Protein AF-A0A820I0Y7-F1 (afdb_monomer_lite)

InterPro domains:
  IPR014729 Rossmann-like alpha/beta/alpha sandwich fold [G3DSA:3.40.50.620] (46-93)
  IPR024951 Sulphate adenylyltransferase catalytic domain [PF01747] (28-88)

Sequence (95 aa):
MILESGDWLIGGDLEVLERIRWNDGLDQFRLTPNELRQRFRDIKADAVFAFQLRNPIHNGHSLLMQTTRQLLIDGGFQNPVLLLHPLGMHQGSVR

Organism: NCBI:txid433720

Structure (mmCIF, N/CA/C/O backbone):
data_AF-A0A820I0Y7-F1
#
_entry.id   AF-A0A820I0Y7-F1
#
loop_
_atom_site.group_PDB
_atom_site.id
_atom_site.type_symbol
_atom_site.label_atom_id
_atom_site.label_alt_id
_atom_site.label_comp_id
_atom_site.label_asym_id
_atom_site.label_entity_id
_atom_site.label_seq_id
_atom_site.pdbx_PDB_ins_code
_atom_site.Cartn_x
_atom_site.Cartn_y
_atom_site.Cartn_z
_atom_site.occupancy
_atom_site.B_iso_or_equiv
_atom_site.auth_seq_id
_atom_site.auth_comp_id
_atom_site.auth_asym_id
_atom_site.auth_atom_id
_atom_site.pdbx_PDB_model_num
ATOM 1 N N . MET A 1 1 ? 18.310 -0.050 -17.286 1.00 73.00 1 MET A N 1
ATOM 2 C CA . MET A 1 1 ? 18.181 1.323 -16.725 1.00 73.00 1 MET A CA 1
ATOM 3 C C . MET A 1 1 ? 18.191 2.334 -17.885 1.00 73.00 1 MET A C 1
ATOM 5 O O . MET A 1 1 ? 18.502 1.913 -18.989 1.00 73.00 1 MET A O 1
ATOM 9 N N . ILE A 1 2 ? 17.816 3.617 -17.710 1.00 90.94 2 ILE A N 1
ATOM 10 C CA . ILE A 1 2 ? 17.496 4.542 -18.838 1.00 90.94 2 ILE A CA 1
ATOM 11 C C . ILE A 1 2 ? 18.590 4.592 -19.921 1.00 90.94 2 ILE A C 1
ATOM 13 O O . ILE A 1 2 ? 18.280 4.420 -21.091 1.00 90.94 2 ILE A O 1
ATOM 17 N N . LEU A 1 3 ? 19.860 4.755 -19.533 1.00 95.00 3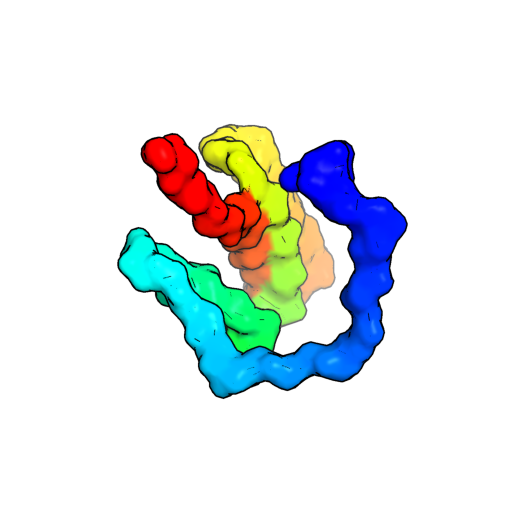 LEU A N 1
ATOM 18 C CA . LEU A 1 3 ? 20.987 4.865 -20.476 1.00 95.00 3 LEU A CA 1
ATOM 19 C C . LEU A 1 3 ? 21.338 3.551 -21.198 1.00 95.00 3 LEU A C 1
ATOM 21 O O . LEU A 1 3 ? 22.077 3.572 -22.171 1.00 95.00 3 LEU A O 1
ATOM 25 N N . GLU A 1 4 ? 20.833 2.418 -20.713 1.00 95.31 4 GLU A N 1
ATOM 26 C CA . GLU A 1 4 ? 21.018 1.093 -21.326 1.00 95.31 4 GLU A CA 1
ATOM 27 C C . GLU A 1 4 ? 19.846 0.723 -22.248 1.00 95.31 4 GLU A C 1
ATOM 29 O O . GLU A 1 4 ? 19.836 -0.351 -22.846 1.00 95.31 4 GLU A O 1
ATOM 34 N N . SER A 1 5 ? 18.810 1.564 -22.300 1.00 94.19 5 SER A N 1
ATOM 35 C CA . SER A 1 5 ? 17.633 1.332 -23.138 1.00 94.19 5 SER A CA 1
ATOM 36 C C . SER A 1 5 ? 17.920 1.781 -24.572 1.00 94.19 5 SER A C 1
ATOM 38 O O . SER A 1 5 ? 18.778 2.630 -24.795 1.00 94.19 5 SER A O 1
ATOM 40 N N . GLY A 1 6 ? 17.213 1.209 -25.548 1.00 95.12 6 GLY A N 1
ATOM 41 C CA . GLY A 1 6 ? 17.345 1.628 -26.945 1.00 95.12 6 GLY A CA 1
ATOM 42 C C . GLY A 1 6 ? 16.792 3.035 -27.201 1.00 95.12 6 GLY A C 1
ATOM 43 O O . GLY A 1 6 ? 16.076 3.597 -26.375 1.00 95.12 6 GLY A O 1
ATOM 44 N N . ASP A 1 7 ? 17.070 3.567 -28.389 1.00 97.31 7 ASP A N 1
ATOM 45 C CA . ASP A 1 7 ? 16.730 4.950 -28.768 1.00 97.31 7 ASP A CA 1
ATOM 46 C C . ASP A 1 7 ? 15.227 5.202 -29.002 1.00 97.31 7 ASP A C 1
ATOM 48 O O . ASP A 1 7 ? 14.806 6.343 -29.198 1.00 97.31 7 ASP A O 1
ATOM 52 N N . TRP A 1 8 ? 14.403 4.149 -29.006 1.00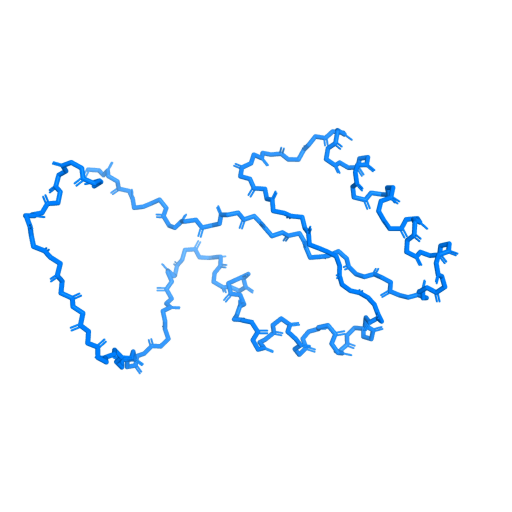 97.25 8 TRP A N 1
ATOM 53 C CA . TRP A 1 8 ? 12.990 4.210 -29.382 1.00 97.25 8 TRP A CA 1
ATOM 54 C C . TRP A 1 8 ? 12.068 3.808 -28.234 1.00 97.25 8 TRP A C 1
ATOM 56 O O . TRP A 1 8 ? 12.341 2.870 -27.485 1.00 97.25 8 TRP A O 1
ATOM 66 N N . LEU A 1 9 ? 10.922 4.485 -28.154 1.00 97.75 9 LEU A N 1
ATOM 67 C CA . LEU A 1 9 ? 9.817 4.144 -27.262 1.00 97.75 9 LEU A CA 1
ATOM 68 C C . LEU A 1 9 ? 8.676 3.527 -28.076 1.00 97.75 9 LEU A C 1
ATOM 70 O O . LEU A 1 9 ? 8.393 3.970 -29.188 1.00 97.75 9 LEU A O 1
ATOM 74 N N . ILE A 1 10 ? 7.998 2.533 -27.503 1.00 96.62 10 ILE A N 1
ATOM 75 C CA . ILE A 1 10 ? 6.814 1.900 -28.093 1.00 96.62 10 ILE A CA 1
ATOM 76 C C . ILE A 1 10 ? 5.632 2.166 -27.164 1.00 96.62 10 ILE A C 1
ATOM 78 O O . ILE A 1 10 ? 5.709 1.901 -25.966 1.00 96.62 10 ILE A O 1
ATOM 82 N N . GLY A 1 11 ? 4.547 2.695 -27.725 1.00 97.81 11 GLY A N 1
ATOM 83 C CA . GLY A 1 11 ? 3.287 2.927 -27.027 1.00 97.81 11 GLY A CA 1
ATOM 84 C C . GLY A 1 11 ? 2.123 2.305 -27.790 1.00 97.81 11 GLY A C 1
ATOM 85 O O . GLY A 1 11 ? 2.165 2.199 -29.014 1.00 97.81 11 GLY A O 1
ATOM 86 N N . GLY A 1 12 ? 1.093 1.890 -27.060 1.00 98.06 12 GLY A N 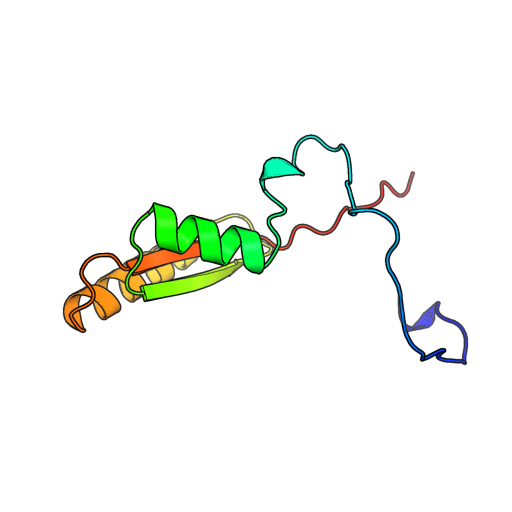1
ATOM 87 C CA . GLY A 1 12 ? -0.106 1.260 -27.600 1.00 98.06 12 GLY A CA 1
ATOM 88 C C . GLY A 1 12 ? -0.969 0.690 -26.481 1.00 98.06 12 GLY A C 1
ATOM 89 O O . GLY A 1 12 ? -0.611 0.789 -25.303 1.00 98.06 12 GLY A O 1
ATOM 90 N N . ASP A 1 13 ? -2.094 0.093 -26.857 1.00 98.00 13 ASP A N 1
ATOM 91 C CA . ASP A 1 13 ? -2.941 -0.620 -25.910 1.00 98.00 13 ASP A CA 1
ATOM 92 C C . ASP A 1 13 ? -2.212 -1.857 -25.377 1.00 98.00 13 ASP A C 1
ATOM 94 O O . ASP A 1 13 ? -1.592 -2.612 -26.129 1.00 98.00 13 ASP A O 1
ATOM 98 N N . LEU A 1 14 ? -2.282 -2.053 -24.061 1.00 96.62 14 LEU A N 1
ATOM 99 C CA . LEU A 1 14 ? -1.672 -3.186 -23.380 1.00 96.62 14 LEU A CA 1
ATOM 100 C C . LEU A 1 14 ? -2.760 -4.015 -22.706 1.00 96.62 14 LEU A C 1
ATOM 102 O O . LEU A 1 14 ? -3.398 -3.566 -21.754 1.00 96.62 14 LEU A O 1
ATOM 106 N N . GLU A 1 15 ? -2.913 -5.251 -23.164 1.00 97.56 15 GLU A N 1
ATOM 107 C CA . GLU A 1 15 ? -3.718 -6.258 -22.487 1.00 97.56 15 GLU A CA 1
ATOM 108 C C . GLU A 1 15 ? -2.798 -7.199 -21.704 1.00 97.56 15 GLU A C 1
ATOM 110 O O . GLU A 1 15 ? -1.908 -7.844 -22.261 1.00 97.56 15 GLU A O 1
ATOM 115 N N . VAL A 1 16 ? -2.996 -7.261 -20.387 1.00 95.94 16 VAL A N 1
ATOM 116 C CA . VAL A 1 16 ? -2.261 -8.179 -19.512 1.00 95.94 16 VAL A CA 1
ATOM 117 C C . VAL A 1 16 ? -3.100 -9.440 -19.338 1.00 95.94 16 VAL A C 1
ATOM 119 O O . VAL A 1 16 ? -4.168 -9.387 -18.734 1.00 95.94 16 VAL A O 1
ATOM 122 N N . LEU A 1 17 ? -2.610 -10.565 -19.863 1.00 95.50 17 LEU A N 1
ATOM 123 C CA . LEU A 1 17 ? -3.367 -11.822 -19.931 1.00 95.50 17 LEU A CA 1
ATOM 124 C C . LEU A 1 17 ? -3.578 -12.466 -18.558 1.00 95.50 17 LEU A C 1
ATOM 126 O O . LEU A 1 17 ? -4.677 -12.894 -18.214 1.00 95.50 17 LEU A O 1
ATOM 130 N N . GLU A 1 18 ? -2.514 -12.532 -17.762 1.00 95.75 18 GLU A N 1
ATOM 131 C CA . GLU A 1 18 ? -2.527 -13.194 -16.464 1.00 95.75 18 GLU A CA 1
ATOM 132 C C . GLU A 1 18 ? -2.116 -12.239 -15.353 1.00 95.75 18 GLU A C 1
ATOM 134 O O . GLU A 1 18 ? -1.327 -11.308 -15.531 1.00 95.75 18 GLU A O 1
ATOM 139 N N . ARG A 1 19 ? -2.629 -12.500 -14.151 1.00 94.56 19 ARG A N 1
ATOM 140 C CA . ARG A 1 19 ? -2.214 -11.750 -12.973 1.00 94.56 19 ARG A CA 1
ATOM 141 C C . ARG A 1 19 ? -0.745 -12.028 -12.667 1.00 94.56 19 ARG A C 1
ATOM 143 O O . ARG A 1 19 ? -0.369 -13.164 -12.397 1.00 94.56 19 ARG A O 1
ATOM 150 N N . ILE A 1 20 ? 0.040 -10.959 -12.585 1.00 94.56 20 ILE A N 1
ATOM 151 C CA . ILE A 1 20 ? 1.451 -11.012 -12.200 1.00 94.56 20 ILE A CA 1
ATOM 152 C C . ILE A 1 20 ? 1.584 -11.585 -10.781 1.00 94.56 20 ILE A C 1
ATOM 154 O O . ILE A 1 20 ? 0.964 -11.088 -9.835 1.00 94.56 20 ILE A O 1
ATOM 158 N N . ARG A 1 21 ? 2.417 -12.620 -10.644 1.00 94.44 21 ARG A N 1
ATOM 159 C CA . ARG A 1 21 ? 2.833 -13.239 -9.378 1.00 94.44 21 ARG A CA 1
ATOM 160 C C . ARG A 1 21 ? 4.344 -13.422 -9.393 1.00 94.44 21 ARG A C 1
ATOM 162 O O . ARG A 1 21 ? 4.897 -13.792 -10.425 1.00 94.44 21 ARG A O 1
ATOM 169 N N . TRP A 1 22 ? 4.994 -13.178 -8.262 1.00 93.75 22 TRP A N 1
ATOM 170 C CA . TRP A 1 22 ? 6.446 -13.321 -8.132 1.00 93.75 22 TRP A CA 1
ATOM 171 C C . TRP A 1 22 ? 6.849 -14.638 -7.470 1.00 93.75 22 TRP A C 1
ATOM 173 O O . TRP A 1 22 ? 7.995 -15.053 -7.605 1.00 93.75 22 TRP A O 1
ATOM 183 N N . ASN A 1 23 ? 5.916 -15.303 -6.781 1.00 94.19 23 ASN A N 1
ATOM 184 C CA . ASN A 1 23 ? 6.113 -16.576 -6.086 1.00 94.19 23 ASN A CA 1
ATOM 185 C C . ASN A 1 23 ? 7.303 -16.566 -5.105 1.00 94.19 23 ASN A C 1
ATOM 187 O O . ASN A 1 23 ? 7.934 -17.590 -4.862 1.00 94.19 23 ASN A O 1
ATOM 191 N N . ASP A 1 24 ? 7.593 -15.410 -4.510 1.00 94.25 24 ASP A N 1
ATOM 192 C CA . ASP A 1 24 ? 8.688 -15.183 -3.556 1.00 94.25 24 ASP A CA 1
ATOM 193 C C . ASP A 1 24 ? 8.226 -15.242 -2.087 1.00 94.25 24 ASP A C 1
ATOM 195 O O . ASP A 1 24 ? 8.941 -14.828 -1.176 1.00 94.25 24 ASP A O 1
ATOM 199 N N . GLY A 1 25 ? 7.003 -15.726 -1.852 1.00 94.81 25 GLY A N 1
ATOM 200 C CA . GLY A 1 25 ? 6.383 -15.768 -0.528 1.00 94.81 25 GLY A CA 1
ATOM 201 C C . GLY A 1 25 ? 5.858 -14.418 -0.029 1.00 94.81 25 GLY A C 1
ATOM 202 O O . GLY A 1 25 ? 5.474 -14.333 1.137 1.00 94.81 25 GLY A O 1
ATOM 203 N N . LEU A 1 26 ? 5.830 -13.377 -0.876 1.00 95.00 26 LEU A N 1
ATOM 204 C CA . LEU A 1 26 ? 5.329 -12.038 -0.532 1.00 95.00 26 LEU A CA 1
ATOM 205 C C . LEU A 1 26 ? 4.106 -11.597 -1.355 1.00 95.00 26 LEU A C 1
ATOM 207 O O . LEU A 1 26 ? 3.581 -10.505 -1.130 1.00 95.00 26 LEU A O 1
ATOM 211 N N . ASP A 1 27 ? 3.618 -12.420 -2.290 1.00 94.25 27 ASP A N 1
ATOM 212 C CA . ASP A 1 27 ? 2.495 -12.064 -3.174 1.00 94.25 27 ASP A CA 1
ATOM 213 C C . ASP A 1 27 ? 1.204 -11.723 -2.418 1.00 94.25 27 ASP A C 1
ATOM 215 O O . ASP A 1 27 ? 0.431 -10.883 -2.874 1.00 94.25 27 ASP A O 1
ATOM 219 N N . GLN A 1 28 ? 0.998 -12.283 -1.225 1.00 95.06 28 GLN A N 1
ATOM 220 C CA . GLN A 1 28 ? -0.131 -11.961 -0.348 1.00 95.06 28 GLN A CA 1
ATOM 221 C C . GLN A 1 28 ? -0.160 -10.494 0.111 1.00 95.06 28 GLN A C 1
ATOM 223 O O . GLN A 1 28 ? -1.214 -9.998 0.506 1.00 95.06 28 GLN A O 1
ATOM 228 N N . PHE A 1 29 ? 0.975 -9.791 0.060 1.00 95.12 29 PHE A N 1
ATOM 229 C CA . PHE A 1 29 ? 1.063 -8.363 0.370 1.00 95.12 29 PHE A CA 1
ATOM 230 C C . PHE A 1 29 ? 0.907 -7.477 -0.877 1.00 95.12 29 PHE A C 1
ATOM 232 O O . PHE A 1 29 ? 0.706 -6.270 -0.749 1.00 95.12 29 PHE A O 1
ATOM 239 N N . ARG A 1 30 ? 0.964 -8.051 -2.089 1.00 95.38 30 ARG A N 1
ATOM 240 C CA . ARG A 1 30 ? 0.848 -7.338 -3.374 1.00 95.38 30 ARG A CA 1
ATOM 241 C C . ARG A 1 30 ? -0.613 -7.196 -3.795 1.00 95.38 30 ARG A C 1
ATOM 243 O O . ARG A 1 30 ? -1.073 -7.763 -4.790 1.00 95.38 30 ARG A O 1
ATOM 250 N N . LEU A 1 31 ? -1.347 -6.435 -2.994 1.00 96.44 31 LEU A N 1
ATOM 251 C CA . LEU A 1 31 ? -2.748 -6.123 -3.241 1.00 96.44 31 LEU A CA 1
ATOM 252 C C . LEU A 1 31 ? -2.879 -5.092 -4.367 1.00 96.44 31 LEU A C 1
ATOM 254 O O . LEU A 1 31 ? -2.186 -4.076 -4.399 1.00 96.44 31 LEU A O 1
ATOM 258 N N . THR A 1 32 ? -3.814 -5.334 -5.279 1.00 96.62 32 THR A N 1
ATOM 259 C CA . THR A 1 32 ? -4.237 -4.350 -6.278 1.00 96.62 32 THR A CA 1
ATOM 260 C C . THR A 1 32 ? -4.963 -3.181 -5.605 1.00 96.62 32 THR A C 1
ATOM 262 O O . THR A 1 32 ? -5.517 -3.334 -4.511 1.00 96.62 32 THR A O 1
ATOM 265 N N . PRO A 1 33 ? -5.081 -2.017 -6.272 1.00 97.69 33 PRO A N 1
ATOM 266 C CA . PRO A 1 33 ? -5.876 -0.905 -5.751 1.00 97.69 33 PRO A CA 1
ATOM 267 C C . PRO A 1 33 ? -7.324 -1.291 -5.405 1.00 97.69 33 PRO A C 1
ATOM 269 O O . PRO A 1 33 ? -7.887 -0.774 -4.442 1.00 97.69 33 PRO A O 1
ATOM 272 N N . ASN A 1 34 ? -7.937 -2.214 -6.154 1.00 98.31 34 ASN A N 1
ATOM 273 C CA . ASN A 1 34 ? -9.299 -2.679 -5.881 1.00 98.31 34 ASN A CA 1
ATOM 274 C C . ASN A 1 34 ? -9.379 -3.565 -4.633 1.00 98.31 34 ASN A C 1
ATOM 276 O O . ASN A 1 34 ? -10.298 -3.395 -3.832 1.00 98.31 34 ASN A O 1
ATOM 280 N N . GLU A 1 35 ? -8.405 -4.449 -4.427 1.00 98.19 35 GLU A N 1
ATOM 281 C CA . GLU A 1 35 ? -8.314 -5.267 -3.211 1.00 98.19 35 GLU A CA 1
ATOM 282 C C . GLU A 1 35 ? -8.020 -4.415 -1.974 1.00 98.19 35 GLU A C 1
ATOM 284 O O . GLU A 1 35 ? -8.644 -4.622 -0.937 1.00 98.19 35 GLU A O 1
ATOM 289 N N . LEU A 1 36 ? -7.150 -3.404 -2.086 1.00 98.31 36 LEU A N 1
ATOM 290 C CA . LEU A 1 36 ? -6.915 -2.435 -1.010 1.00 98.31 36 LEU A CA 1
ATOM 291 C C . LEU A 1 36 ? -8.205 -1.701 -0.630 1.00 98.31 36 LEU A C 1
ATOM 293 O O . LEU A 1 36 ? -8.569 -1.663 0.543 1.00 98.31 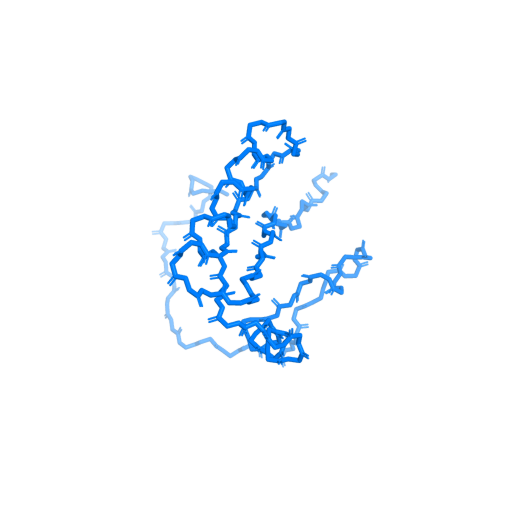36 LEU A O 1
ATOM 297 N N . ARG A 1 37 ? -8.947 -1.179 -1.617 1.00 98.25 37 ARG A N 1
ATOM 298 C CA . ARG A 1 37 ? -10.249 -0.531 -1.380 1.00 98.25 37 ARG A CA 1
ATOM 299 C C . ARG A 1 37 ? -11.242 -1.466 -0.699 1.00 98.25 37 ARG A C 1
ATOM 301 O O . ARG A 1 37 ? -11.960 -1.023 0.193 1.00 98.25 37 ARG A O 1
ATOM 308 N N . GLN A 1 38 ? -11.291 -2.734 -1.107 1.00 98.44 38 GLN A N 1
ATOM 309 C CA . GLN A 1 38 ? -12.139 -3.720 -0.443 1.00 98.44 38 GLN A CA 1
ATOM 310 C C . GLN A 1 38 ? -11.705 -3.919 1.009 1.00 98.44 38 GLN A C 1
ATOM 312 O O . GLN A 1 38 ? -12.531 -3.804 1.908 1.00 98.44 38 GLN A O 1
ATOM 317 N N . ARG A 1 39 ? -10.404 -4.091 1.253 1.00 98.06 39 ARG A N 1
ATOM 318 C CA . ARG A 1 39 ? -9.866 -4.273 2.600 1.00 98.06 39 ARG A CA 1
ATOM 319 C C . ARG A 1 39 ? -10.182 -3.096 3.520 1.00 98.06 39 ARG A C 1
ATOM 321 O O . ARG A 1 39 ? -10.539 -3.323 4.671 1.00 98.06 39 ARG A O 1
ATOM 328 N N . PHE A 1 40 ? -10.089 -1.862 3.023 1.00 98.50 40 PHE A N 1
ATOM 329 C CA . PHE A 1 40 ? -10.450 -0.662 3.786 1.00 98.50 40 PHE A CA 1
ATOM 330 C C . PHE A 1 40 ? -11.937 -0.626 4.148 1.00 98.50 40 PHE A C 1
ATOM 332 O O . PHE A 1 40 ? -12.275 -0.258 5.272 1.00 98.50 40 PHE A O 1
ATOM 339 N N . ARG A 1 41 ? -12.821 -1.065 3.241 1.00 98.25 41 ARG A N 1
ATOM 340 C CA . ARG A 1 41 ? -14.252 -1.220 3.542 1.00 98.25 41 ARG A CA 1
ATOM 341 C C . ARG A 1 41 ? -14.496 -2.293 4.601 1.00 98.25 41 ARG A C 1
ATOM 343 O O . ARG A 1 41 ? -15.248 -2.041 5.538 1.00 98.25 41 ARG A O 1
ATOM 350 N N . ASP A 1 42 ? -13.836 -3.445 4.490 1.00 98.38 42 ASP A N 1
ATOM 351 C CA . ASP A 1 42 ? -14.018 -4.574 5.414 1.00 98.38 42 ASP A CA 1
ATOM 352 C C . ASP A 1 42 ? -13.639 -4.206 6.855 1.00 98.38 42 ASP A C 1
ATOM 354 O O . ASP A 1 42 ? -14.324 -4.584 7.805 1.00 98.38 42 ASP A O 1
ATOM 358 N N . ILE A 1 43 ? -12.570 -3.420 7.022 1.00 97.88 43 ILE A N 1
ATOM 359 C CA . ILE A 1 43 ? -12.123 -2.918 8.332 1.00 97.88 43 ILE A CA 1
ATOM 360 C C . ILE A 1 43 ? -12.802 -1.602 8.739 1.00 97.88 43 ILE A C 1
ATOM 362 O O . ILE A 1 43 ? -12.432 -1.027 9.760 1.00 97.88 43 ILE A O 1
ATOM 366 N N . LYS A 1 44 ? -13.790 -1.135 7.961 1.00 98.25 44 LYS A N 1
ATOM 367 C CA . LYS A 1 44 ? -14.584 0.078 8.209 1.00 98.25 44 LYS A CA 1
ATOM 368 C C . LYS A 1 44 ? -13.731 1.340 8.383 1.00 98.25 44 LYS A C 1
ATOM 370 O O . LYS A 1 44 ? -13.985 2.131 9.289 1.00 98.25 44 LYS A O 1
ATOM 375 N N . ALA A 1 45 ? -12.696 1.501 7.561 1.00 98.44 45 ALA A N 1
ATOM 376 C CA . ALA A 1 45 ? -11.892 2.719 7.551 1.00 98.44 45 ALA A CA 1
ATOM 377 C C . ALA A 1 45 ? -12.746 3.905 7.076 1.00 98.44 45 ALA A C 1
ATOM 379 O O . ALA A 1 45 ? -13.383 3.816 6.025 1.00 98.44 45 ALA A O 1
ATOM 380 N N . ASP A 1 46 ? -12.741 5.007 7.821 1.00 98.06 46 ASP A N 1
ATOM 381 C CA . ASP A 1 46 ? -13.410 6.262 7.438 1.00 98.06 46 ASP A CA 1
ATOM 382 C C . ASP A 1 46 ? -12.434 7.312 6.882 1.00 98.06 46 ASP A C 1
ATOM 384 O O . ASP A 1 46 ? -12.835 8.210 6.145 1.00 98.06 46 ASP A O 1
ATOM 388 N N . ALA A 1 47 ? -11.140 7.133 7.146 1.00 98.31 47 ALA A N 1
ATOM 389 C CA . ALA A 1 47 ? -10.032 7.765 6.447 1.00 98.31 47 ALA A CA 1
ATOM 390 C C . ALA A 1 47 ? -8.914 6.749 6.208 1.00 98.31 47 ALA A C 1
ATOM 392 O O . ALA A 1 47 ? -8.659 5.870 7.029 1.00 98.31 47 ALA A O 1
ATOM 393 N N . VAL A 1 48 ? -8.197 6.897 5.096 1.00 98.38 48 VAL A N 1
ATOM 394 C CA . VAL A 1 48 ? -6.970 6.142 4.825 1.00 98.38 48 VAL A CA 1
ATOM 395 C C . VAL A 1 48 ? -5.850 7.134 4.572 1.00 98.38 48 VAL A C 1
ATOM 397 O O . VAL A 1 48 ? -5.973 7.995 3.704 1.00 98.38 48 VAL A O 1
ATOM 400 N N . PHE A 1 49 ? -4.750 6.999 5.305 1.00 98.31 49 PHE A N 1
ATOM 401 C CA . PHE A 1 49 ? -3.534 7.774 5.076 1.00 98.31 49 PHE A CA 1
ATOM 402 C C . PHE A 1 49 ? -2.390 6.828 4.731 1.00 98.31 49 PHE A C 1
ATOM 404 O O . PHE A 1 49 ? -2.237 5.772 5.343 1.00 98.31 49 PHE A O 1
ATOM 411 N N . ALA A 1 50 ? -1.609 7.179 3.714 1.00 97.75 50 ALA A N 1
ATOM 412 C CA . ALA A 1 50 ? -0.569 6.312 3.179 1.00 97.75 50 ALA A CA 1
ATOM 413 C C . ALA A 1 50 ? 0.823 6.799 3.583 1.00 97.75 50 ALA A C 1
ATOM 415 O O . ALA A 1 50 ? 1.109 7.994 3.544 1.00 97.75 50 ALA A O 1
ATOM 416 N N . PHE A 1 51 ? 1.701 5.855 3.914 1.00 97.12 51 PHE A N 1
ATOM 417 C CA . PHE A 1 51 ? 3.113 6.120 4.149 1.00 97.12 51 PHE A CA 1
ATOM 418 C C . PHE A 1 51 ? 3.958 5.252 3.221 1.00 97.12 51 PHE A C 1
ATOM 420 O O . PHE A 1 51 ? 4.063 4.036 3.405 1.00 97.12 51 PHE A O 1
ATOM 427 N N . GLN A 1 52 ? 4.555 5.888 2.215 1.00 95.62 52 GLN A N 1
ATOM 428 C CA . GLN A 1 52 ? 5.478 5.244 1.288 1.00 95.62 52 GLN A CA 1
ATOM 429 C C . GLN A 1 52 ? 6.869 5.160 1.921 1.00 95.62 52 GLN A C 1
ATOM 431 O O . GLN A 1 52 ? 7.412 6.159 2.387 1.00 95.62 52 GLN A O 1
ATOM 436 N N . LEU A 1 53 ? 7.480 3.978 1.888 1.00 93.44 53 LEU A N 1
ATOM 437 C CA . LEU A 1 53 ? 8.828 3.756 2.410 1.00 93.44 53 LEU A CA 1
ATOM 438 C C . LEU A 1 53 ? 9.642 2.840 1.501 1.00 93.44 53 LEU A C 1
ATOM 440 O O . LEU A 1 53 ? 9.107 1.952 0.849 1.00 93.44 53 LEU A O 1
ATOM 444 N N . ARG A 1 54 ? 10.953 3.064 1.465 1.00 92.81 54 ARG A N 1
ATOM 445 C CA . ARG A 1 54 ? 11.942 2.154 0.855 1.00 92.81 54 ARG A CA 1
ATOM 446 C C . ARG A 1 54 ? 13.040 1.733 1.835 1.00 92.81 54 ARG A C 1
ATOM 448 O O . ARG A 1 54 ? 13.912 0.953 1.483 1.00 92.81 54 ARG A O 1
ATOM 455 N N . ASN A 1 55 ? 13.004 2.293 3.043 1.00 91.38 55 ASN A N 1
ATOM 456 C CA . ASN A 1 55 ? 13.984 2.088 4.100 1.00 91.38 55 ASN A CA 1
ATOM 457 C C . ASN A 1 55 ? 13.306 1.386 5.284 1.00 91.38 55 ASN A C 1
ATOM 459 O O . ASN A 1 55 ? 12.096 1.561 5.462 1.00 91.38 55 ASN A O 1
ATOM 463 N N . PRO A 1 56 ? 14.065 0.664 6.126 1.00 92.94 56 PRO A N 1
ATOM 464 C CA . PRO A 1 56 ? 13.560 0.157 7.395 1.00 92.94 56 PRO A CA 1
ATOM 465 C C . PRO A 1 56 ? 12.917 1.257 8.250 1.00 92.94 56 PRO A C 1
ATOM 467 O O . PRO A 1 56 ? 13.312 2.427 8.213 1.00 92.94 56 PRO A O 1
ATOM 470 N N . ILE A 1 57 ? 11.903 0.880 9.024 1.00 93.56 57 ILE A N 1
ATOM 471 C CA . ILE A 1 57 ? 11.182 1.810 9.894 1.00 93.56 57 ILE A CA 1
ATOM 472 C C . ILE A 1 57 ? 12.061 2.162 11.095 1.00 93.56 57 ILE A C 1
ATOM 474 O O . ILE A 1 57 ? 12.600 1.280 11.756 1.00 93.56 57 ILE A O 1
ATOM 478 N N . HIS A 1 58 ? 12.174 3.458 11.385 1.00 93.81 58 HIS A N 1
ATOM 479 C CA . HIS A 1 58 ? 12.795 3.982 12.600 1.00 93.81 58 HIS A CA 1
ATOM 480 C C . HIS A 1 58 ? 11.869 5.021 13.248 1.00 93.81 58 HIS A C 1
ATOM 482 O O . HIS A 1 58 ? 10.856 5.412 12.665 1.00 93.81 58 HIS A O 1
ATOM 488 N N . ASN A 1 59 ? 12.229 5.508 14.438 1.00 92.88 59 ASN A N 1
ATOM 489 C CA . ASN A 1 59 ? 11.358 6.355 15.266 1.00 92.88 59 ASN A CA 1
ATOM 490 C C . ASN A 1 59 ? 10.840 7.622 14.569 1.00 92.88 59 ASN A C 1
ATOM 492 O O . ASN A 1 59 ? 9.747 8.078 14.882 1.00 92.88 59 ASN A O 1
ATOM 496 N N . GLY A 1 60 ? 11.585 8.166 13.602 1.00 93.62 60 GLY A N 1
ATOM 497 C CA . GLY A 1 60 ? 11.133 9.312 12.810 1.00 93.62 60 GLY A CA 1
ATOM 498 C C . GLY A 1 60 ? 9.909 8.978 11.953 1.00 93.62 60 GLY A C 1
ATOM 499 O O . GLY A 1 60 ? 8.942 9.733 11.941 1.00 93.62 60 GLY A O 1
ATOM 500 N N . HIS A 1 61 ? 9.902 7.814 11.297 1.00 94.56 61 HIS A N 1
ATOM 501 C CA . HIS A 1 61 ? 8.732 7.336 10.556 1.00 94.56 61 HIS A CA 1
ATOM 502 C C . HIS A 1 61 ? 7.549 7.077 11.494 1.00 94.56 61 HIS A C 1
ATOM 504 O O . HIS A 1 61 ? 6.433 7.499 11.200 1.00 94.56 61 HIS A O 1
ATOM 510 N N . SER A 1 62 ? 7.802 6.432 12.638 1.00 94.81 62 SER A N 1
ATOM 511 C CA . SER A 1 62 ? 6.766 6.150 13.636 1.00 94.81 62 SER A CA 1
ATOM 512 C C . SER A 1 62 ? 6.117 7.430 14.157 1.00 94.81 62 SER A C 1
ATOM 514 O O . SER A 1 62 ? 4.895 7.479 14.264 1.00 94.81 62 SER A O 1
ATOM 516 N N . LEU A 1 63 ? 6.913 8.474 14.417 1.00 97.25 63 LEU A N 1
ATOM 517 C CA . LEU A 1 63 ? 6.412 9.779 14.837 1.00 97.25 63 LEU A CA 1
ATOM 518 C C . LEU A 1 63 ? 5.463 10.362 13.787 1.00 97.25 63 LEU A C 1
ATOM 520 O O . LEU A 1 63 ? 4.335 10.698 14.121 1.00 97.25 63 LEU A O 1
ATOM 524 N N . LEU A 1 64 ? 5.876 10.410 12.517 1.00 97.31 64 LEU A N 1
ATOM 525 C CA . LEU A 1 64 ? 5.028 10.931 11.440 1.00 97.31 64 LEU A CA 1
ATOM 526 C C . LEU A 1 64 ? 3.711 10.153 11.327 1.00 97.31 64 LEU A C 1
ATOM 528 O O . LEU A 1 64 ? 2.643 10.756 11.289 1.00 97.31 64 LEU A O 1
ATOM 532 N N . MET A 1 65 ? 3.769 8.819 11.342 1.00 97.69 65 MET A N 1
ATOM 533 C CA . MET A 1 65 ? 2.575 7.970 11.265 1.00 97.69 65 MET A CA 1
ATOM 534 C C . MET A 1 65 ? 1.623 8.190 12.451 1.00 97.69 65 MET A C 1
ATOM 536 O O . MET A 1 65 ? 0.409 8.268 12.260 1.00 97.69 65 MET A O 1
ATOM 540 N N . GLN A 1 66 ? 2.161 8.294 13.671 1.00 97.69 66 GLN A N 1
ATOM 541 C CA . GLN A 1 66 ? 1.374 8.513 14.888 1.00 97.69 66 GLN A CA 1
ATOM 542 C C . GLN A 1 66 ? 0.765 9.916 14.922 1.00 97.69 66 GLN A C 1
ATOM 544 O O . GLN A 1 66 ? -0.428 10.053 15.185 1.00 97.69 66 GLN A O 1
ATOM 549 N N . THR A 1 67 ? 1.546 10.947 14.594 1.00 98.31 67 THR A N 1
ATOM 550 C CA . THR A 1 67 ? 1.063 12.329 14.523 1.00 98.31 67 THR A CA 1
ATOM 551 C C . THR A 1 67 ? -0.033 12.476 13.470 1.00 98.31 67 THR A C 1
ATOM 553 O O . THR A 1 67 ? -1.070 13.060 13.765 1.00 98.31 67 THR A O 1
ATOM 556 N N . THR A 1 68 ? 0.126 11.902 12.271 1.00 98.44 68 THR A N 1
ATOM 557 C CA . THR A 1 68 ? -0.931 11.938 11.246 1.00 98.44 68 THR A CA 1
ATOM 558 C C . THR A 1 68 ? -2.205 11.245 11.720 1.00 98.44 68 THR A C 1
ATOM 560 O O . THR A 1 68 ? -3.294 11.775 11.509 1.00 98.44 68 THR A O 1
ATOM 563 N N . ARG A 1 69 ? -2.092 10.097 12.403 1.00 98.38 69 ARG A N 1
ATOM 564 C CA . ARG A 1 69 ? -3.261 9.432 12.994 1.00 98.38 69 ARG A CA 1
ATOM 565 C C . ARG A 1 69 ? -3.974 10.347 13.990 1.00 98.38 69 ARG A C 1
ATOM 567 O O . ARG A 1 69 ? -5.195 10.441 13.929 1.00 98.38 69 ARG A O 1
ATOM 574 N N . GLN A 1 70 ? -3.226 11.013 14.870 1.00 98.44 70 GLN A N 1
ATOM 575 C CA . GLN A 1 70 ? -3.800 11.919 15.864 1.00 98.44 70 GLN A CA 1
ATOM 576 C C . GLN A 1 70 ? -4.522 13.097 15.202 1.00 98.44 70 GLN A C 1
ATOM 578 O O . GLN A 1 70 ? -5.667 13.360 15.540 1.00 98.44 70 GLN A O 1
ATOM 583 N N . LEU A 1 71 ? -3.917 13.720 14.186 1.00 98.56 71 LEU A N 1
ATOM 584 C CA . LEU A 1 71 ? -4.543 14.817 13.438 1.00 98.56 71 LEU A CA 1
ATOM 585 C C . LEU A 1 71 ? -5.866 14.409 12.774 1.00 98.56 71 LEU A C 1
ATOM 587 O O . LEU A 1 71 ? -6.796 15.208 12.713 1.00 98.56 71 LEU A O 1
ATOM 591 N N . LEU A 1 72 ? -5.971 13.172 12.277 1.00 98.50 72 LEU A N 1
ATOM 592 C CA . LEU A 1 72 ? -7.220 12.664 11.703 1.00 98.50 72 LEU A CA 1
ATOM 593 C C . LEU A 1 72 ? -8.286 12.419 12.779 1.00 98.50 72 LEU A C 1
ATOM 595 O O . LEU A 1 72 ? -9.449 12.745 12.561 1.00 98.50 72 LEU A O 1
ATOM 599 N N . ILE A 1 73 ? -7.893 11.897 13.942 1.00 98.44 73 ILE A N 1
ATOM 600 C CA . ILE A 1 73 ? -8.807 11.726 15.081 1.00 98.44 73 ILE A CA 1
ATOM 601 C C . ILE A 1 73 ? -9.326 13.088 15.555 1.00 98.44 73 ILE A C 1
ATOM 603 O O . ILE A 1 73 ? -10.535 13.268 15.695 1.00 98.44 73 ILE A O 1
ATOM 607 N N . ASP A 1 74 ? -8.435 14.066 15.717 1.00 98.50 74 ASP A N 1
ATOM 608 C CA . ASP A 1 74 ? -8.787 15.435 16.112 1.00 98.50 74 ASP A CA 1
ATOM 609 C C . ASP A 1 74 ? -9.673 16.122 15.053 1.00 98.50 74 ASP A C 1
ATOM 611 O O . ASP A 1 74 ? -10.517 16.955 15.379 1.00 98.50 74 ASP A O 1
ATOM 615 N N . GLY A 1 75 ? -9.522 15.732 13.782 1.00 97.88 75 GLY A N 1
ATOM 616 C CA . GLY A 1 75 ? -10.364 16.147 12.659 1.00 97.88 75 GLY A CA 1
ATOM 617 C C . GLY A 1 75 ? -11.724 15.441 12.564 1.00 97.88 75 GLY A C 1
ATOM 618 O O . GLY A 1 75 ? -12.488 15.740 11.647 1.00 97.88 75 GLY A O 1
ATOM 619 N N . GLY A 1 76 ? -12.044 14.522 13.482 1.00 98.31 76 GLY A N 1
ATOM 620 C CA . GLY A 1 76 ? -13.349 13.859 13.577 1.00 98.31 76 GLY A CA 1
ATOM 621 C C . GLY A 1 76 ? -13.448 12.483 12.912 1.00 98.31 76 GLY A C 1
ATOM 622 O O . GLY A 1 76 ? -14.533 11.896 12.917 1.00 98.31 76 GLY A O 1
ATOM 623 N N . PHE A 1 77 ? -12.352 11.941 12.370 1.00 98.56 77 PHE A N 1
ATOM 624 C CA . PHE A 1 77 ? -12.318 10.563 11.873 1.00 98.56 77 PHE A CA 1
ATOM 625 C C . PHE A 1 77 ? -12.217 9.580 13.045 1.00 98.56 77 PHE A C 1
ATOM 627 O O . PHE A 1 77 ? -11.317 9.658 13.877 1.00 98.56 77 PHE A O 1
ATOM 634 N N . GLN A 1 78 ? -13.133 8.623 13.100 1.00 97.94 78 GLN A N 1
ATOM 635 C CA . GLN A 1 78 ? -13.248 7.625 14.160 1.00 97.94 78 GLN A CA 1
ATOM 636 C C . GLN A 1 78 ? -12.328 6.423 13.932 1.00 97.94 78 GLN A C 1
ATOM 638 O O . GLN A 1 78 ? -11.840 5.819 14.888 1.00 97.94 78 GLN A O 1
ATOM 643 N N . ASN A 1 79 ? -12.074 6.060 12.673 1.00 98.06 79 ASN A N 1
ATOM 644 C CA . ASN A 1 7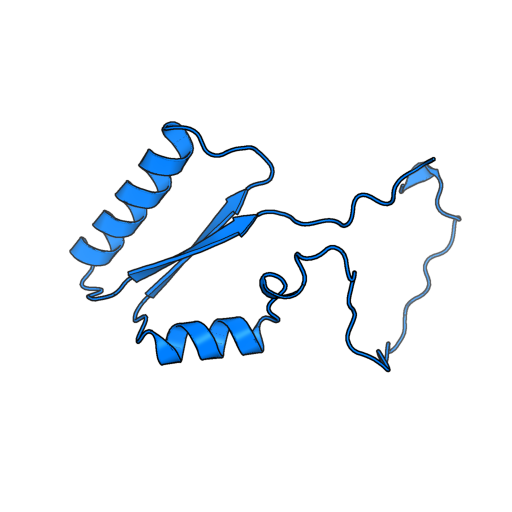9 ? -11.249 4.911 12.312 1.00 98.06 79 ASN A CA 1
ATOM 645 C C . ASN A 1 79 ? -10.277 5.210 11.153 1.00 98.06 79 ASN A C 1
ATOM 647 O O . ASN A 1 79 ? -10.340 4.560 10.100 1.00 98.06 79 ASN A O 1
ATOM 651 N N . PRO A 1 80 ? -9.336 6.159 11.332 1.00 98.31 80 PRO A N 1
ATOM 652 C CA . PRO A 1 80 ? -8.299 6.393 10.342 1.00 98.31 80 PRO A CA 1
ATOM 653 C C . PRO A 1 80 ? -7.378 5.173 10.253 1.00 98.31 80 PRO A C 1
ATOM 655 O O . PRO A 1 80 ? -6.865 4.689 11.265 1.00 98.31 80 PRO A O 1
ATOM 658 N N . VAL A 1 81 ? -7.117 4.680 9.047 1.00 98.50 81 VAL A N 1
ATOM 659 C CA . VAL A 1 81 ? -6.263 3.513 8.799 1.00 98.50 81 VAL A CA 1
ATOM 660 C C . VAL A 1 81 ? -4.985 3.922 8.080 1.00 98.50 81 VAL A C 1
ATOM 662 O O . VAL A 1 81 ? -5.012 4.599 7.054 1.00 98.50 81 VAL A O 1
ATOM 665 N N . LEU A 1 82 ? -3.853 3.460 8.612 1.00 98.25 82 LEU A N 1
ATOM 666 C CA . LEU A 1 82 ? -2.555 3.588 7.962 1.00 98.25 82 LEU A CA 1
ATOM 667 C C . LEU A 1 82 ? -2.418 2.531 6.859 1.00 98.25 82 LEU A C 1
ATOM 669 O O . LEU A 1 82 ? -2.423 1.332 7.139 1.00 98.25 82 LEU A O 1
ATOM 673 N N . LEU A 1 83 ? -2.198 2.976 5.625 1.00 98.12 83 LEU A N 1
ATOM 674 C CA . LEU A 1 83 ? -1.614 2.158 4.569 1.00 98.12 83 LEU A CA 1
ATOM 675 C C . LEU A 1 83 ? -0.088 2.301 4.621 1.00 98.12 83 LEU A C 1
ATOM 677 O O . LEU A 1 83 ? 0.487 3.239 4.065 1.00 98.12 83 LEU A O 1
ATOM 681 N N . LEU A 1 84 ? 0.575 1.361 5.292 1.00 96.19 84 LEU A N 1
ATOM 682 C CA . LEU A 1 84 ? 2.029 1.246 5.252 1.00 96.19 84 LEU A CA 1
ATOM 683 C C . LEU A 1 84 ? 2.427 0.575 3.932 1.00 96.19 84 LEU A C 1
ATOM 685 O O . LEU A 1 84 ? 2.176 -0.614 3.748 1.00 96.19 84 LEU A O 1
ATOM 689 N N . HIS A 1 85 ? 3.012 1.341 3.011 1.00 95.06 85 HIS A N 1
ATOM 690 C CA . HIS A 1 85 ? 3.190 0.928 1.620 1.00 95.06 85 HIS A CA 1
ATOM 691 C C . HIS A 1 85 ? 4.680 0.833 1.253 1.00 95.06 85 HIS A C 1
ATOM 693 O O . HIS A 1 85 ? 5.240 1.768 0.671 1.00 95.06 85 HIS A O 1
ATOM 699 N N . PRO A 1 86 ? 5.385 -0.248 1.642 1.00 91.75 86 PRO A N 1
ATOM 700 C CA . PRO A 1 86 ? 6.784 -0.416 1.280 1.00 91.75 86 PRO A CA 1
ATOM 701 C C . PRO A 1 86 ? 6.920 -0.604 -0.230 1.00 91.75 86 PRO A C 1
ATOM 703 O O . PRO A 1 86 ? 6.122 -1.291 -0.867 1.00 91.75 86 PRO A O 1
ATOM 706 N N . LEU A 1 87 ? 7.951 0.002 -0.812 1.00 88.75 87 LEU A N 1
ATOM 707 C CA . LEU A 1 87 ? 8.263 -0.178 -2.221 1.00 88.75 87 LEU A CA 1
ATOM 708 C C . LEU A 1 87 ? 8.857 -1.576 -2.421 1.00 88.75 87 LEU A C 1
ATOM 710 O O . LEU A 1 87 ? 10.053 -1.790 -2.243 1.00 88.75 87 LEU A O 1
ATOM 714 N N . GLY A 1 88 ? 8.003 -2.533 -2.772 1.00 76.56 88 GLY A N 1
ATOM 715 C CA . GLY A 1 88 ? 8.410 -3.878 -3.156 1.00 76.56 88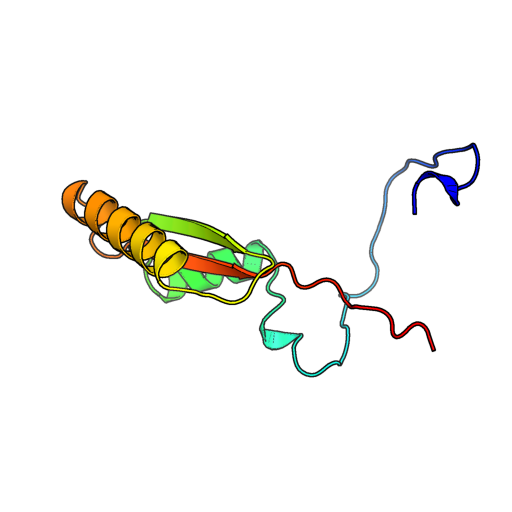 GLY A CA 1
ATOM 716 C C . GLY A 1 88 ? 8.670 -3.951 -4.655 1.00 76.56 88 GLY A C 1
ATOM 717 O O . GLY A 1 88 ? 7.767 -4.293 -5.412 1.00 76.56 88 GLY A O 1
ATOM 718 N N . MET A 1 89 ? 9.893 -3.647 -5.091 1.00 59.06 89 MET A N 1
ATOM 719 C CA . MET A 1 89 ? 10.357 -4.148 -6.388 1.00 59.06 89 MET A CA 1
ATOM 720 C C . MET A 1 89 ? 10.821 -5.587 -6.178 1.00 59.06 89 MET A C 1
ATOM 722 O O . MET A 1 89 ? 11.474 -5.874 -5.173 1.00 59.06 89 MET A O 1
ATOM 726 N N . HIS A 1 90 ? 10.528 -6.492 -7.109 1.00 49.78 90 HIS A N 1
ATOM 727 C CA . HIS A 1 90 ? 11.319 -7.712 -7.190 1.00 49.78 90 HIS A CA 1
ATOM 728 C C . HIS A 1 90 ? 12.754 -7.280 -7.504 1.00 49.78 90 HIS A C 1
ATOM 730 O O . HIS A 1 90 ? 13.024 -6.755 -8.585 1.00 49.78 90 HIS A O 1
ATOM 736 N N . GLN A 1 91 ? 13.666 -7.436 -6.543 1.00 42.50 91 GLN A N 1
ATOM 737 C CA . GLN A 1 91 ? 15.081 -7.442 -6.873 1.00 42.50 91 GLN A CA 1
ATOM 738 C C . GLN A 1 91 ? 15.301 -8.736 -7.640 1.00 42.50 91 GLN A C 1
ATOM 740 O O . GLN A 1 91 ? 15.432 -9.801 -7.041 1.00 42.50 91 GLN A O 1
ATOM 745 N N . GLY A 1 92 ? 15.264 -8.645 -8.971 1.00 41.34 92 GLY A N 1
ATOM 746 C CA . GLY A 1 92 ? 15.808 -9.699 -9.804 1.00 41.34 92 GLY A CA 1
ATOM 747 C C . GLY A 1 92 ? 17.197 -10.000 -9.263 1.00 41.34 92 GLY A C 1
ATOM 748 O O . GLY A 1 92 ? 18.040 -9.106 -9.179 1.00 41.34 92 GLY A O 1
ATOM 749 N N . SER A 1 93 ? 17.391 -11.232 -8.805 1.00 36.53 93 SER A N 1
ATOM 750 C CA . SER A 1 93 ? 18.709 -11.771 -8.524 1.00 36.53 93 SER A CA 1
ATOM 751 C C . SER A 1 93 ? 19.514 -11.634 -9.812 1.00 36.53 93 SER A C 1
ATOM 753 O O . SER A 1 93 ? 19.436 -12.502 -10.677 1.00 36.53 93 SER A O 1
ATOM 755 N N . VAL A 1 94 ? 20.276 -10.550 -9.947 1.00 35.62 94 VAL A N 1
ATOM 756 C CA . VAL A 1 94 ? 21.447 -10.535 -10.816 1.00 35.62 94 VAL A CA 1
ATOM 757 C C . VAL A 1 94 ? 22.429 -11.486 -10.138 1.00 35.62 94 VAL A C 1
ATOM 759 O O . VAL A 1 94 ? 23.147 -11.110 -9.213 1.00 35.62 94 VAL A O 1
ATOM 762 N N . ARG A 1 95 ? 22.329 -12.761 -10.505 1.00 32.53 95 ARG A N 1
ATOM 763 C CA . ARG A 1 95 ? 23.442 -13.698 -10.432 1.00 32.53 95 ARG A CA 1
ATOM 764 C C . ARG A 1 95 ? 24.092 -13.718 -11.799 1.00 32.53 95 ARG A C 1
ATOM 766 O O . ARG A 1 95 ? 23.325 -13.700 -12.787 1.00 32.53 95 ARG A O 1
#

Radius of gyration: 18.3 Å; chains: 1; bounding box: 38×33×46 Å

Secondary structure (DSSP, 8-state):
-GGGS-S----------S-----SS-GGG---HHHHHHHHHHTT-SEEEEEEESS---HHHHHHHHHHHHHHHHTT-SSEEEEEEE---------

pLDDT: mean 91.97, std 14.64, range [32.53, 98.56]

Foldseek 3Di:
DVVPDDPDDDDDDDDDDDDDDPPPVCVVVVDDPVRVVVVCVVVVFPAEDEDEDADDDDVVSVVVVVVVVVVVVVVPGPHYHYHDHYPDDPPDPPD